Protein AF-A0A2V8MNU1-F1 (afdb_monomer_lite)

Structure (mmCIF, N/CA/C/O backbone):
data_AF-A0A2V8MNU1-F1
#
_entry.id   AF-A0A2V8MNU1-F1
#
loop_
_atom_site.group_PDB
_atom_site.id
_atom_site.type_symbol
_atom_site.label_atom_id
_atom_site.label_alt_id
_atom_site.label_comp_id
_atom_site.label_asym_id
_atom_site.label_entity_id
_atom_site.label_seq_id
_atom_site.pdbx_PDB_ins_code
_atom_site.Cartn_x
_atom_site.Cartn_y
_atom_site.Cartn_z
_atom_site.occupancy
_atom_site.B_iso_or_equiv
_atom_site.auth_seq_id
_atom_site.auth_comp_id
_atom_site.auth_asym_id
_atom_site.auth_atom_id
_atom_site.pdbx_PDB_model_num
ATOM 1 N N . MET A 1 1 ? -1.157 -0.562 -10.763 1.00 88.12 1 MET A N 1
ATOM 2 C CA . MET A 1 1 ? -0.988 -2.024 -10.912 1.00 88.12 1 MET A CA 1
ATOM 3 C C . MET A 1 1 ? -0.381 -2.570 -9.638 1.00 88.12 1 MET A C 1
ATOM 5 O O . MET A 1 1 ? 0.409 -1.854 -9.024 1.00 88.12 1 MET A O 1
ATOM 9 N N . SER A 1 2 ? -0.757 -3.783 -9.236 1.00 94.19 2 SER A N 1
ATOM 10 C CA . SER A 1 2 ? -0.057 -4.500 -8.166 1.00 94.19 2 SER A CA 1
ATOM 11 C C . SER A 1 2 ? 1.291 -5.064 -8.660 1.00 94.19 2 SER A C 1
ATOM 13 O O . SER A 1 2 ? 1.484 -5.186 -9.873 1.00 94.19 2 SER A O 1
ATOM 15 N N . PRO A 1 3 ? 2.234 -5.394 -7.758 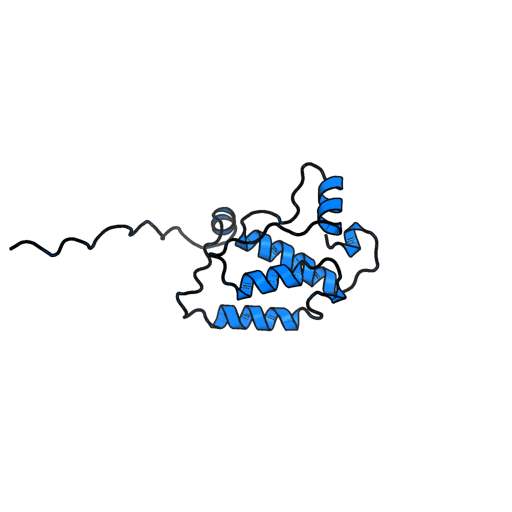1.00 96.31 3 PRO A N 1
ATOM 16 C CA . PRO A 1 3 ? 3.514 -6.015 -8.108 1.00 96.31 3 PRO A CA 1
ATOM 17 C C . PRO A 1 3 ? 3.350 -7.307 -8.912 1.00 96.31 3 PRO A C 1
ATOM 19 O O . PRO A 1 3 ? 4.024 -7.494 -9.920 1.00 96.31 3 PRO A O 1
ATOM 22 N N . GLU A 1 4 ? 2.410 -8.164 -8.513 1.00 96.12 4 GLU A N 1
ATOM 23 C CA . GLU A 1 4 ? 2.107 -9.418 -9.199 1.00 96.12 4 GLU A CA 1
ATOM 24 C C . GLU A 1 4 ? 1.566 -9.187 -10.617 1.00 96.12 4 GLU A C 1
ATOM 26 O O . GLU A 1 4 ? 2.002 -9.853 -11.550 1.00 96.12 4 GLU A O 1
ATOM 31 N N . GLN A 1 5 ? 0.714 -8.176 -10.820 1.00 95.62 5 GLN A N 1
ATOM 32 C CA . GLN A 1 5 ? 0.256 -7.791 -12.159 1.00 95.62 5 GLN A CA 1
ATOM 33 C C . GLN A 1 5 ? 1.389 -7.217 -13.016 1.00 95.62 5 GLN A C 1
ATOM 35 O O . GLN A 1 5 ? 1.475 -7.519 -14.203 1.00 95.62 5 GLN A O 1
ATOM 40 N N . ALA A 1 6 ? 2.246 -6.377 -12.432 1.00 93.00 6 ALA A N 1
ATOM 41 C CA . ALA A 1 6 ? 3.371 -5.761 -13.132 1.00 93.00 6 ALA A CA 1
ATOM 42 C C . ALA A 1 6 ? 4.446 -6.786 -13.530 1.00 93.00 6 ALA A C 1
ATOM 44 O O . ALA A 1 6 ? 5.060 -6.644 -14.584 1.00 93.00 6 ALA A O 1
ATOM 45 N N . GLY A 1 7 ? 4.653 -7.814 -12.704 1.00 91.50 7 GLY A N 1
ATOM 46 C CA . GLY A 1 7 ? 5.608 -8.895 -12.949 1.00 91.50 7 GLY A CA 1
ATOM 47 C C . GLY A 1 7 ? 5.045 -10.094 -13.720 1.00 91.50 7 GLY A C 1
ATOM 48 O O . GLY A 1 7 ? 5.790 -11.036 -13.970 1.00 91.50 7 GLY A O 1
ATOM 49 N N . GLY A 1 8 ? 3.754 -10.099 -14.073 1.00 91.81 8 GLY A N 1
ATOM 50 C CA . GLY A 1 8 ? 3.115 -11.226 -14.765 1.00 91.81 8 GLY A CA 1
ATOM 51 C C . GLY A 1 8 ? 2.928 -12.482 -13.900 1.00 91.81 8 GLY A C 1
ATOM 52 O O . GLY A 1 8 ? 2.844 -13.589 -14.429 1.00 91.81 8 GLY A O 1
ATOM 53 N N . ALA A 1 9 ? 2.880 -12.329 -12.577 1.00 92.75 9 ALA A N 1
ATOM 54 C CA . ALA A 1 9 ? 2.622 -13.410 -11.633 1.00 92.75 9 ALA A CA 1
ATOM 55 C C . ALA A 1 9 ? 1.107 -13.668 -11.463 1.00 92.75 9 ALA A C 1
ATOM 57 O O . ALA A 1 9 ? 0.289 -12.816 -11.823 1.00 92.75 9 ALA A O 1
ATOM 58 N N . PRO A 1 10 ? 0.704 -14.824 -10.897 1.00 93.19 10 PRO A N 1
ATOM 59 C CA . PRO A 1 10 ? -0.696 -15.104 -10.601 1.00 93.19 10 PRO A CA 1
ATOM 60 C C . PRO A 1 10 ? -1.336 -14.010 -9.740 1.00 93.19 10 PRO A C 1
ATOM 62 O O . PRO A 1 10 ? -0.775 -13.577 -8.733 1.00 93.19 10 PRO A O 1
ATOM 65 N N . VAL A 1 11 ? -2.529 -13.584 -10.145 1.00 94.19 11 VAL A N 1
ATOM 66 C CA . VAL A 1 11 ? -3.289 -12.508 -9.505 1.00 94.19 11 VAL A CA 1
ATOM 67 C C . VAL A 1 11 ? -4.408 -13.105 -8.662 1.00 94.19 11 VAL A C 1
ATOM 69 O O . VAL A 1 11 ? -5.115 -14.007 -9.108 1.00 94.19 11 VAL A O 1
ATOM 72 N N . ASP A 1 12 ? -4.608 -12.559 -7.466 1.00 92.62 12 ASP A N 1
ATOM 73 C CA . ASP A 1 12 ? -5.760 -12.859 -6.619 1.00 92.62 12 ASP A CA 1
ATOM 74 C C . ASP A 1 12 ? -6.374 -11.578 -6.026 1.00 92.62 12 ASP A C 1
ATOM 76 O O . ASP A 1 12 ? -5.933 -10.460 -6.303 1.00 92.62 12 ASP A O 1
ATOM 80 N N . ALA A 1 13 ? -7.401 -11.730 -5.183 1.00 91.69 13 ALA A N 1
ATOM 81 C CA . ALA A 1 13 ? -8.140 -10.618 -4.577 1.00 91.69 13 ALA A CA 1
ATOM 82 C C . ALA A 1 13 ? -7.270 -9.645 -3.745 1.00 91.69 13 ALA A C 1
ATOM 84 O O . ALA A 1 13 ? -7.699 -8.532 -3.430 1.00 91.69 13 ALA A O 1
ATOM 85 N N . ARG A 1 14 ? -6.038 -10.017 -3.378 1.00 94.75 14 ARG A N 1
ATOM 86 C CA . ARG A 1 14 ? -5.092 -9.154 -2.649 1.00 94.75 14 ARG A CA 1
ATOM 87 C C . ARG A 1 14 ? -4.448 -8.100 -3.555 1.00 94.75 14 ARG A C 1
ATOM 89 O O . ARG A 1 14 ? -3.854 -7.147 -3.038 1.00 94.75 14 ARG A O 1
ATOM 96 N N . THR A 1 15 ? -4.622 -8.194 -4.874 1.00 94.81 15 THR A N 1
ATOM 97 C CA . THR A 1 15 ? -4.330 -7.096 -5.811 1.00 94.81 15 THR A CA 1
ATOM 98 C C . THR A 1 15 ? -5.204 -5.871 -5.530 1.00 94.81 15 THR A C 1
ATOM 100 O O . THR A 1 15 ? -4.694 -4.748 -5.523 1.00 94.81 15 THR A O 1
ATOM 103 N N . ASP A 1 16 ? -6.484 -6.052 -5.194 1.00 92.81 16 ASP A N 1
ATOM 104 C CA . ASP A 1 16 ? -7.376 -4.931 -4.860 1.00 92.81 16 ASP A CA 1
ATOM 105 C C . ASP A 1 16 ? -6.972 -4.244 -3.550 1.00 92.81 16 ASP A C 1
ATOM 107 O O . ASP A 1 16 ? -7.156 -3.037 -3.369 1.00 92.81 16 ASP A O 1
ATOM 111 N N . ILE A 1 17 ? -6.358 -4.997 -2.632 1.00 94.94 17 ILE A N 1
ATOM 112 C CA . ILE A 1 17 ? -5.812 -4.460 -1.382 1.00 94.94 17 ILE A CA 1
ATOM 113 C C . ILE A 1 17 ? -4.632 -3.533 -1.671 1.00 94.94 17 ILE A C 1
ATOM 115 O O . ILE A 1 17 ? -4.571 -2.448 -1.088 1.00 94.94 17 ILE A O 1
ATOM 119 N N . PHE A 1 18 ? -3.752 -3.922 -2.595 1.00 96.00 18 PHE A N 1
ATOM 120 C CA . PHE A 1 18 ? -2.643 -3.081 -3.035 1.00 96.00 18 PHE A CA 1
ATOM 121 C C . PHE A 1 18 ? -3.143 -1.824 -3.750 1.00 96.00 18 PHE A C 1
ATOM 123 O O . PHE A 1 18 ? -2.744 -0.716 -3.395 1.00 96.00 18 PHE A O 1
ATOM 130 N N . SER A 1 19 ? -4.067 -1.974 -4.704 1.00 95.00 19 SER A N 1
ATOM 131 C CA . SER A 1 19 ? -4.648 -0.845 -5.447 1.00 95.00 19 SER A CA 1
ATOM 132 C C . SER A 1 19 ? -5.340 0.156 -4.522 1.00 95.00 19 SER A C 1
ATOM 134 O O . SER A 1 19 ? -5.154 1.364 -4.663 1.00 95.00 19 SER A O 1
ATOM 136 N N . PHE A 1 20 ? -6.061 -0.322 -3.506 1.00 94.25 20 PHE A N 1
ATOM 137 C CA . PHE A 1 20 ? -6.582 0.553 -2.459 1.00 94.25 20 PHE A CA 1
ATOM 138 C C . PHE A 1 20 ? -5.469 1.266 -1.684 1.00 94.25 20 PHE A C 1
ATOM 140 O O . PHE A 1 20 ? -5.603 2.451 -1.397 1.00 94.25 20 PHE A O 1
ATOM 147 N N . GLY A 1 21 ? -4.396 0.559 -1.312 1.00 95.06 21 GLY A N 1
ATOM 148 C CA . GLY A 1 21 ? -3.259 1.153 -0.607 1.00 95.06 21 GLY A CA 1
ATOM 149 C C . GLY A 1 21 ? -2.631 2.297 -1.400 1.00 95.06 21 GLY A C 1
ATOM 150 O O . GLY A 1 21 ? -2.301 3.325 -0.817 1.00 95.06 21 GLY A O 1
ATOM 151 N N . VAL A 1 22 ? -2.546 2.153 -2.727 1.00 96.06 22 VAL A N 1
ATOM 152 C CA . VAL A 1 22 ? -2.056 3.199 -3.637 1.00 96.06 22 VAL A CA 1
ATOM 153 C C . VAL A 1 22 ? -2.970 4.419 -3.607 1.00 96.06 22 VAL A C 1
ATOM 155 O O . VAL A 1 22 ? -2.481 5.528 -3.410 1.00 96.06 22 VAL A O 1
ATOM 158 N N . VAL A 1 23 ? -4.284 4.216 -3.744 1.00 94.00 23 VAL A N 1
ATOM 159 C CA . VAL A 1 23 ? -5.256 5.316 -3.688 1.00 94.00 23 VAL A CA 1
ATOM 160 C C . VAL A 1 23 ? -5.200 6.000 -2.327 1.00 94.00 23 VAL A C 1
ATOM 162 O O . VAL A 1 23 ? -5.067 7.213 -2.265 1.00 94.00 23 VAL A O 1
ATOM 165 N N . LEU A 1 24 ? -5.235 5.247 -1.226 1.00 91.94 24 LEU A N 1
ATOM 166 C CA . LEU A 1 24 ? -5.177 5.825 0.116 1.00 91.94 24 LEU A CA 1
ATOM 167 C C . LEU A 1 24 ? -3.868 6.590 0.356 1.00 91.94 24 LEU A C 1
ATOM 169 O O . LEU A 1 24 ? -3.902 7.662 0.953 1.00 91.94 24 LEU A O 1
ATOM 173 N N . TYR A 1 25 ? -2.733 6.079 -0.127 1.00 94.44 25 TYR A N 1
ATOM 174 C CA . TYR A 1 25 ? -1.468 6.810 -0.089 1.00 94.44 25 TYR A CA 1
ATOM 175 C C . TYR A 1 25 ? -1.586 8.142 -0.825 1.00 94.44 25 TYR A C 1
ATOM 177 O O . TYR A 1 25 ? -1.242 9.176 -0.266 1.00 94.44 25 TYR A O 1
ATOM 185 N N . GLU A 1 26 ? -2.107 8.138 -2.050 1.00 93.50 26 GLU A N 1
ATOM 186 C CA . GLU A 1 26 ? -2.275 9.352 -2.849 1.00 93.50 26 GLU A CA 1
ATOM 187 C C . GLU A 1 26 ? -3.229 10.349 -2.186 1.00 93.50 26 GLU A C 1
ATOM 189 O O . GLU A 1 26 ? -2.963 11.552 -2.192 1.00 93.50 26 GLU A O 1
ATOM 194 N N . LEU A 1 27 ? -4.278 9.849 -1.523 1.00 90.12 27 LEU A N 1
ATOM 195 C CA . LEU A 1 27 ? -5.202 10.677 -0.758 1.00 90.12 27 LEU A CA 1
ATOM 196 C C . LEU A 1 27 ? -4.509 11.429 0.391 1.00 90.12 27 LEU A C 1
ATOM 198 O O . LEU A 1 27 ? -4.832 12.582 0.674 1.00 90.12 27 LEU A O 1
ATOM 202 N N . LEU A 1 28 ? -3.565 10.764 1.055 1.00 88.81 28 LEU A N 1
ATOM 203 C CA . LEU A 1 28 ? -2.881 11.274 2.245 1.00 88.81 28 LEU A CA 1
ATOM 204 C C . LEU A 1 28 ? -1.615 12.071 1.906 1.00 88.81 28 LEU A C 1
ATOM 206 O O . LEU A 1 28 ? -1.301 13.042 2.585 1.00 88.81 28 LEU A O 1
ATOM 210 N N . ALA A 1 29 ? -0.886 11.669 0.866 1.00 90.62 29 ALA A N 1
ATOM 211 C CA . ALA A 1 29 ? 0.374 12.277 0.449 1.00 90.62 29 ALA A CA 1
ATOM 212 C C . ALA A 1 29 ? 0.195 13.369 -0.615 1.00 90.62 29 ALA A C 1
ATOM 214 O O . ALA A 1 29 ? 1.116 14.150 -0.847 1.00 90.62 29 ALA A O 1
ATOM 215 N N . GLY A 1 30 ? -0.946 13.392 -1.315 1.00 89.56 30 GLY A N 1
ATOM 216 C CA . GLY A 1 30 ? -1.181 14.271 -2.464 1.00 89.56 30 GLY A CA 1
ATOM 217 C C . GLY A 1 30 ? -0.347 13.929 -3.704 1.00 89.56 30 GLY A C 1
ATOM 218 O O . GLY A 1 30 ? -0.233 14.756 -4.604 1.00 89.56 30 GLY A O 1
ATOM 219 N N . ARG A 1 31 ? 0.265 12.741 -3.741 1.00 91.88 31 ARG A N 1
ATOM 220 C CA . ARG A 1 31 ? 1.149 12.266 -4.814 1.00 91.88 31 ARG A CA 1
ATOM 221 C C . ARG A 1 31 ? 1.120 10.745 -4.899 1.00 91.88 31 ARG A C 1
ATOM 223 O O . ARG A 1 31 ? 0.852 10.068 -3.908 1.00 91.88 31 ARG A O 1
ATOM 230 N N . ARG A 1 32 ? 1.463 10.198 -6.064 1.00 93.56 32 ARG A N 1
ATOM 231 C CA . ARG A 1 32 ? 1.505 8.745 -6.273 1.00 93.56 32 ARG A CA 1
ATOM 232 C C . ARG A 1 32 ? 2.730 8.113 -5.584 1.00 93.56 32 ARG A C 1
ATOM 234 O O . ARG A 1 32 ? 3.817 8.687 -5.649 1.00 93.56 32 ARG A O 1
ATOM 241 N N . PRO A 1 33 ? 2.595 6.910 -4.993 1.00 94.88 33 PRO A N 1
ATOM 242 C CA . PRO A 1 33 ? 3.667 6.251 -4.236 1.00 94.88 33 PRO A CA 1
ATOM 243 C C . PRO A 1 33 ? 4.857 5.782 -5.085 1.00 94.88 33 PRO A C 1
ATOM 245 O O . PRO A 1 33 ? 5.967 5.681 -4.574 1.00 94.88 33 PRO A O 1
ATOM 248 N N . PHE A 1 34 ? 4.627 5.472 -6.365 1.00 96.12 34 PHE A N 1
ATOM 249 C CA . PHE A 1 34 ? 5.627 4.877 -7.264 1.00 96.12 34 PHE A CA 1
ATOM 250 C C . PHE A 1 34 ? 5.811 5.682 -8.558 1.00 96.12 34 PHE A C 1
ATOM 252 O O . PHE A 1 34 ? 6.240 5.128 -9.566 1.00 96.12 34 PHE A O 1
ATOM 259 N N . ALA A 1 35 ? 5.475 6.978 -8.542 1.00 92.88 35 ALA A N 1
ATOM 260 C CA . ALA A 1 35 ? 5.641 7.841 -9.710 1.00 92.88 35 ALA A CA 1
ATOM 261 C C . ALA A 1 35 ? 7.089 7.812 -10.219 1.00 92.88 35 ALA A C 1
ATOM 263 O O . ALA A 1 35 ? 8.031 7.814 -9.423 1.00 92.88 35 ALA A O 1
ATOM 264 N N . ALA A 1 36 ? 7.250 7.798 -11.538 1.00 94.06 36 ALA A N 1
ATOM 265 C CA . ALA A 1 36 ? 8.533 7.757 -12.227 1.00 94.06 36 ALA A CA 1
ATOM 266 C C . ALA A 1 36 ? 8.456 8.521 -13.557 1.00 94.06 36 ALA A C 1
ATOM 268 O O . ALA A 1 36 ? 7.370 8.928 -13.977 1.00 94.06 36 ALA A O 1
ATOM 269 N N . HIS A 1 37 ? 9.595 8.705 -14.229 1.00 93.00 37 HIS A N 1
ATOM 270 C CA . HIS A 1 37 ? 9.660 9.463 -15.485 1.00 93.00 37 HIS A CA 1
ATOM 271 C C . HIS A 1 37 ? 9.256 8.639 -16.714 1.00 93.00 37 HIS A C 1
ATOM 273 O O . HIS A 1 37 ? 8.987 9.201 -17.773 1.00 93.00 37 HIS A O 1
ATOM 279 N N . SER A 1 38 ? 9.197 7.313 -16.582 1.00 96.12 38 SER A N 1
ATOM 280 C CA . SER A 1 38 ? 8.751 6.403 -17.636 1.00 96.12 38 SER A CA 1
ATOM 281 C C . SER A 1 38 ? 7.892 5.276 -17.071 1.00 96.12 38 SER A C 1
ATOM 283 O O . SER A 1 38 ? 8.011 4.911 -15.900 1.00 96.12 38 SER A O 1
ATOM 285 N N . THR A 1 39 ? 7.054 4.678 -17.920 1.00 93.56 39 THR A N 1
ATOM 286 C CA . THR A 1 39 ? 6.214 3.532 -17.544 1.00 93.56 39 THR A CA 1
ATOM 287 C C . THR A 1 39 ? 7.049 2.343 -17.073 1.00 93.56 39 THR A C 1
ATOM 289 O O . THR A 1 39 ? 6.712 1.720 -16.072 1.00 93.56 39 THR A O 1
ATOM 292 N N . THR A 1 40 ? 8.163 2.045 -17.748 1.00 95.19 40 THR A N 1
ATOM 293 C CA . THR A 1 40 ? 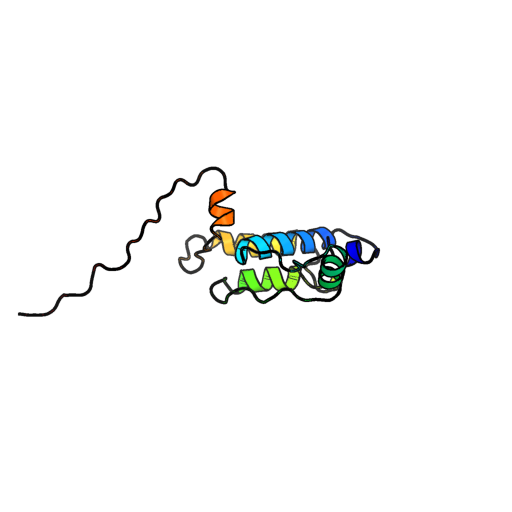9.062 0.945 -17.368 1.00 95.19 40 THR A CA 1
ATOM 294 C C . THR A 1 40 ? 9.661 1.164 -15.982 1.00 95.19 40 THR A C 1
ATOM 296 O O . THR A 1 40 ? 9.697 0.244 -15.166 1.00 95.19 40 THR A O 1
ATOM 299 N N . GLU A 1 41 ? 10.091 2.391 -15.686 1.00 95.88 41 GLU A N 1
ATOM 300 C CA . GLU A 1 41 ? 10.629 2.739 -14.372 1.00 95.88 41 GLU A CA 1
ATOM 301 C C . GLU A 1 41 ? 9.544 2.688 -13.284 1.00 95.88 41 GLU A C 1
ATOM 303 O O . GLU A 1 41 ? 9.796 2.196 -12.186 1.00 95.88 41 GLU A O 1
ATOM 308 N N . GLU A 1 42 ? 8.321 3.127 -13.587 1.00 94.81 42 GLU A N 1
ATOM 309 C CA . GLU A 1 42 ? 7.188 3.018 -12.663 1.00 94.81 42 GLU A CA 1
ATOM 310 C C . GLU A 1 42 ? 6.868 1.550 -12.343 1.00 94.81 42 GLU A C 1
ATOM 312 O O . GLU A 1 42 ? 6.711 1.203 -11.172 1.00 94.81 42 GLU A O 1
ATOM 317 N N . LEU A 1 43 ? 6.837 0.665 -13.345 1.00 95.12 43 LEU A N 1
ATOM 318 C CA . LEU A 1 43 ? 6.647 -0.774 -13.129 1.00 95.12 43 LEU A CA 1
ATOM 319 C C . LEU A 1 43 ? 7.768 -1.361 -12.266 1.00 95.12 43 LEU A C 1
ATOM 321 O O . LEU A 1 43 ? 7.488 -2.084 -11.309 1.00 95.12 43 LEU A O 1
ATOM 325 N N . HIS A 1 44 ? 9.022 -0.991 -12.534 1.00 96.25 44 HIS A N 1
ATOM 326 C CA . HIS A 1 44 ? 10.154 -1.406 -11.709 1.00 96.25 44 HIS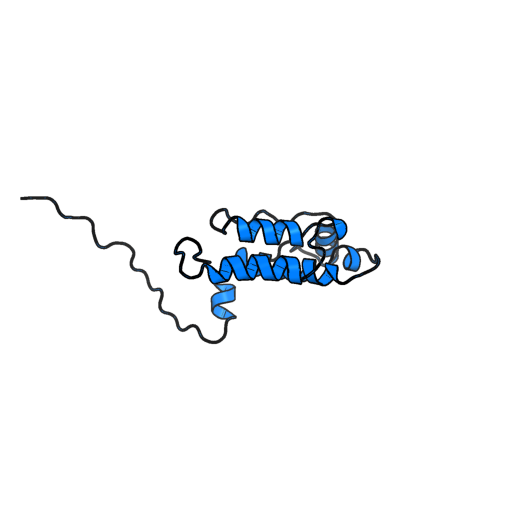 A CA 1
ATOM 327 C C . HIS A 1 44 ? 9.991 -0.947 -10.248 1.00 96.25 44 HIS A C 1
ATOM 329 O O . HIS A 1 44 ? 10.170 -1.745 -9.327 1.00 96.25 44 HIS A O 1
ATOM 335 N N . ARG A 1 45 ? 9.580 0.307 -10.004 1.00 96.56 45 ARG A N 1
ATOM 336 C CA . ARG A 1 45 ? 9.302 0.816 -8.645 1.00 96.56 45 ARG A CA 1
ATOM 337 C C . ARG A 1 45 ? 8.123 0.097 -7.987 1.00 96.56 45 ARG A C 1
ATOM 339 O O . ARG A 1 45 ? 8.182 -0.222 -6.799 1.00 96.56 45 ARG A O 1
ATOM 346 N N . ILE A 1 46 ? 7.067 -0.203 -8.743 1.00 96.44 46 ILE A N 1
ATOM 347 C CA . ILE A 1 46 ? 5.923 -0.982 -8.253 1.00 96.44 46 ILE A CA 1
ATOM 348 C C . ILE A 1 46 ? 6.379 -2.366 -7.786 1.00 96.44 46 ILE A C 1
ATOM 350 O O . ILE A 1 46 ? 5.910 -2.812 -6.741 1.00 96.44 46 ILE A O 1
ATOM 354 N N . ILE A 1 47 ? 7.301 -3.020 -8.490 1.00 96.31 47 ILE A N 1
ATOM 355 C CA . ILE A 1 47 ? 7.770 -4.362 -8.126 1.00 96.31 47 ILE A CA 1
ATOM 356 C C . ILE A 1 47 ? 8.781 -4.308 -6.970 1.00 96.31 47 ILE A C 1
ATOM 358 O O . ILE A 1 47 ? 8.662 -5.081 -6.021 1.00 96.31 47 ILE A O 1
ATOM 362 N N . HIS A 1 48 ? 9.738 -3.376 -7.002 1.00 95.62 48 HIS A N 1
ATOM 363 C CA . HIS A 1 48 ? 10.943 -3.459 -6.166 1.00 95.62 48 HIS A CA 1
ATOM 364 C C . HIS A 1 48 ? 11.076 -2.380 -5.086 1.00 95.62 48 HIS A C 1
ATOM 366 O O . HIS A 1 48 ? 11.824 -2.571 -4.131 1.00 95.62 48 HIS A O 1
ATOM 372 N N . SER A 1 49 ? 10.383 -1.247 -5.203 1.00 94.38 49 SER A N 1
ATOM 373 C CA . SER A 1 49 ? 10.602 -0.089 -4.324 1.00 94.38 49 SER A CA 1
ATOM 374 C C . SER A 1 49 ? 9.473 0.098 -3.321 1.00 94.38 49 SER A C 1
ATOM 376 O O . SER A 1 49 ? 8.305 -0.098 -3.644 1.00 94.38 49 SER A O 1
ATOM 378 N N . SER A 1 50 ? 9.792 0.547 -2.112 1.00 93.06 50 SER A N 1
ATOM 379 C CA . SER A 1 50 ? 8.787 0.993 -1.141 1.00 93.06 50 SER A CA 1
ATOM 380 C C . SER A 1 50 ? 8.369 2.442 -1.410 1.00 93.06 50 SER A C 1
ATOM 382 O O . SER A 1 50 ? 9.182 3.217 -1.916 1.00 93.06 50 SER A O 1
ATOM 384 N N . PRO A 1 51 ? 7.117 2.824 -1.093 1.00 94.06 51 PRO A N 1
ATOM 385 C CA . PRO A 1 51 ? 6.712 4.221 -1.157 1.00 94.06 51 PRO A CA 1
ATOM 386 C C . PRO A 1 51 ? 7.506 5.042 -0.138 1.00 94.06 51 PRO A C 1
ATOM 388 O O . PRO A 1 51 ? 7.899 4.532 0.913 1.00 94.06 51 PRO A O 1
ATOM 391 N N . GLU A 1 52 ? 7.688 6.329 -0.410 1.00 94.69 52 GLU A N 1
ATOM 392 C CA . GLU A 1 52 ? 8.227 7.233 0.603 1.00 94.69 52 GLU A CA 1
ATOM 393 C C . GLU A 1 52 ? 7.285 7.314 1.815 1.00 94.69 52 GLU A C 1
ATOM 395 O O . GLU A 1 52 ? 6.063 7.306 1.626 1.00 94.69 52 GLU A O 1
ATOM 400 N N . PRO A 1 53 ? 7.807 7.428 3.048 1.00 93.31 53 PRO A N 1
ATOM 401 C CA . PRO A 1 53 ? 6.976 7.509 4.242 1.00 93.31 53 PRO A CA 1
ATOM 402 C C . PRO A 1 53 ? 5.965 8.662 4.184 1.00 93.31 53 PRO A C 1
ATOM 404 O O . PRO A 1 53 ? 6.267 9.763 3.724 1.00 93.31 53 PRO A O 1
ATOM 407 N N . LEU A 1 54 ? 4.755 8.407 4.683 1.00 91.94 54 LEU A N 1
ATOM 408 C CA . LEU A 1 54 ? 3.760 9.455 4.909 1.00 91.94 54 LEU A CA 1
ATOM 409 C C . LEU A 1 54 ? 4.211 10.380 6.048 1.00 91.94 54 LEU A C 1
ATOM 411 O O . LEU A 1 54 ? 4.849 9.920 6.996 1.00 91.94 54 LEU A O 1
ATOM 415 N N . ASN A 1 55 ? 3.823 11.658 5.971 1.00 89.75 55 ASN A N 1
ATOM 416 C CA . ASN A 1 55 ? 4.093 12.660 7.007 1.00 89.75 55 ASN A CA 1
ATOM 417 C C . ASN A 1 55 ? 3.591 12.177 8.384 1.00 89.75 55 ASN A C 1
ATOM 419 O O . ASN A 1 55 ? 2.553 11.521 8.480 1.00 89.75 55 ASN A O 1
ATOM 423 N N . GLU A 1 56 ? 4.318 12.504 9.451 1.00 88.62 56 GLU A N 1
ATOM 424 C CA . GLU A 1 56 ? 3.964 12.178 10.835 1.00 88.62 56 GLU A CA 1
ATOM 425 C C . GLU A 1 56 ? 2.637 12.797 11.288 1.00 88.62 56 GLU A C 1
ATOM 427 O O . GLU A 1 56 ? 1.969 12.218 12.147 1.00 88.62 56 GLU A O 1
ATOM 432 N N . GLU A 1 57 ? 2.225 13.906 10.665 1.00 85.81 57 GLU A N 1
ATOM 433 C CA . GLU A 1 57 ? 0.894 14.508 10.827 1.00 85.81 57 GLU A CA 1
ATOM 434 C C . GLU A 1 57 ? -0.235 13.544 10.436 1.00 85.81 57 GLU A C 1
ATOM 436 O O . GLU A 1 57 ? -1.348 13.641 10.954 1.00 85.81 57 GLU A O 1
ATOM 441 N N . VAL A 1 58 ? 0.041 12.581 9.546 1.00 85.69 58 VAL A N 1
ATOM 442 C CA . VAL A 1 58 ? -0.909 11.517 9.236 1.00 85.69 58 VAL A CA 1
ATOM 443 C C . VAL A 1 58 ? -1.005 10.583 10.446 1.00 85.69 58 VAL A C 1
ATOM 445 O O . VAL A 1 58 ? 0.004 9.997 10.867 1.00 85.69 58 VAL A O 1
ATOM 448 N N . PRO A 1 59 ? -2.219 10.355 10.975 1.00 85.75 59 PRO A N 1
ATOM 449 C CA . PRO A 1 59 ? -2.427 9.470 12.107 1.00 85.75 59 PRO A CA 1
ATOM 450 C C . PRO A 1 59 ? -1.772 8.103 11.907 1.00 85.75 59 PRO A C 1
ATOM 452 O O . PRO A 1 59 ? -1.957 7.458 10.870 1.00 85.75 59 PRO A O 1
ATOM 455 N N . LEU A 1 60 ? -1.040 7.638 12.924 1.00 86.06 60 LEU A N 1
ATOM 456 C CA . LEU A 1 60 ? -0.315 6.364 12.885 1.00 86.06 60 LEU A CA 1
ATOM 457 C C . LEU A 1 60 ? -1.178 5.194 12.371 1.00 86.06 60 LEU A C 1
ATOM 459 O O . LEU A 1 60 ? -0.699 4.477 11.494 1.00 86.06 60 LEU A O 1
ATOM 463 N N . PRO A 1 61 ? -2.453 5.028 12.792 1.00 86.19 61 PRO A N 1
ATOM 464 C CA . PRO A 1 61 ? -3.293 3.952 12.270 1.00 86.19 61 PRO A CA 1
ATOM 465 C C . PRO A 1 61 ? -3.467 3.981 10.743 1.00 86.19 61 PRO A C 1
ATOM 467 O O . PRO A 1 61 ? -3.464 2.928 10.108 1.00 86.19 61 PRO A O 1
ATOM 470 N N . LEU A 1 62 ? -3.579 5.168 10.133 1.00 87.94 62 LEU A N 1
ATOM 471 C CA . LEU A 1 62 ? -3.687 5.310 8.676 1.00 87.94 62 LEU A CA 1
ATOM 472 C C . LEU A 1 62 ? -2.363 4.983 7.985 1.00 87.94 62 LEU A C 1
ATOM 474 O O . LEU A 1 62 ? -2.364 4.271 6.979 1.00 87.94 62 LEU A O 1
ATOM 478 N N . ARG A 1 63 ? -1.236 5.430 8.554 1.00 92.00 63 ARG A N 1
ATOM 479 C CA . ARG A 1 63 ? 0.098 5.083 8.044 1.00 92.00 63 ARG A CA 1
ATOM 480 C C . ARG A 1 63 ? 0.323 3.573 8.050 1.00 92.00 63 ARG A C 1
ATOM 482 O O . ARG A 1 63 ? 0.720 3.021 7.028 1.00 92.00 63 ARG A O 1
ATOM 489 N N . THR A 1 64 ? -0.032 2.893 9.140 1.00 92.62 64 THR A N 1
ATOM 490 C CA . THR A 1 64 ? 0.076 1.430 9.256 1.00 92.62 64 THR A CA 1
ATOM 491 C C . THR A 1 64 ? -0.793 0.696 8.232 1.00 92.62 64 THR A C 1
ATOM 493 O O . THR A 1 64 ? -0.347 -0.296 7.653 1.00 92.62 64 THR A O 1
ATOM 496 N N . ILE A 1 65 ? -2.019 1.172 7.969 1.00 92.50 65 ILE A N 1
ATOM 497 C CA . ILE A 1 65 ? -2.879 0.583 6.927 1.00 92.50 65 ILE A CA 1
ATOM 498 C C . ILE A 1 65 ? -2.204 0.670 5.561 1.00 92.50 65 ILE A C 1
ATOM 500 O O . ILE A 1 65 ? -2.171 -0.325 4.834 1.00 92.50 65 ILE A O 1
ATOM 504 N N . VAL A 1 66 ? -1.693 1.851 5.208 1.00 94.88 66 VAL A N 1
ATOM 505 C CA . VAL A 1 66 ? -1.049 2.089 3.913 1.00 94.88 66 VAL A CA 1
ATOM 506 C C . VAL A 1 66 ? 0.204 1.235 3.770 1.00 94.88 66 VAL A C 1
ATOM 508 O O . VAL A 1 66 ? 0.345 0.532 2.771 1.00 94.88 66 VAL A O 1
ATOM 511 N N . GLU A 1 67 ? 1.065 1.224 4.786 1.00 95.31 67 GLU A N 1
ATOM 512 C CA . GLU A 1 67 ? 2.292 0.428 4.785 1.00 95.31 67 GLU A CA 1
ATOM 513 C C . GLU A 1 67 ? 1.995 -1.062 4.577 1.00 95.31 67 GLU A C 1
ATOM 515 O O . GLU A 1 67 ? 2.590 -1.700 3.709 1.00 95.31 67 GLU A O 1
ATOM 520 N N . LYS A 1 68 ? 1.029 -1.615 5.321 1.00 95.50 68 LYS A N 1
ATOM 521 C CA . LYS A 1 68 ? 0.660 -3.028 5.199 1.00 95.50 68 LYS A CA 1
ATOM 522 C C . LYS A 1 68 ? -0.022 -3.346 3.866 1.00 95.50 68 LYS A C 1
ATOM 524 O O . LYS A 1 68 ? 0.204 -4.413 3.303 1.00 95.50 68 LYS A O 1
ATOM 529 N N . ALA A 1 69 ? -0.852 -2.446 3.342 1.00 95.75 69 ALA A N 1
ATOM 530 C CA . ALA A 1 69 ? -1.511 -2.639 2.050 1.00 95.75 69 ALA A CA 1
ATOM 531 C C . ALA A 1 69 ? -0.523 -2.613 0.869 1.00 95.75 69 ALA A C 1
ATOM 533 O O . ALA A 1 69 ? -0.749 -3.311 -0.119 1.00 95.75 69 ALA A O 1
ATOM 534 N N . LEU A 1 70 ? 0.566 -1.844 0.982 1.00 97.00 70 LEU A N 1
ATOM 535 C CA . LEU A 1 70 ? 1.578 -1.660 -0.064 1.00 97.00 70 LEU A CA 1
ATOM 536 C C . LEU A 1 70 ? 2.767 -2.632 0.020 1.00 97.00 70 LEU A C 1
ATOM 538 O O . LEU A 1 70 ? 3.729 -2.484 -0.741 1.00 97.00 70 LEU A O 1
ATOM 542 N N . ARG A 1 71 ? 2.706 -3.644 0.897 1.00 97.12 71 ARG A N 1
ATOM 543 C CA . ARG A 1 71 ? 3.701 -4.726 0.938 1.00 97.12 71 ARG A CA 1
ATOM 544 C C . ARG A 1 71 ? 3.772 -5.448 -0.405 1.00 97.12 71 ARG A C 1
ATOM 546 O O . ARG A 1 71 ? 2.748 -5.677 -1.050 1.00 97.12 71 ARG A O 1
ATOM 553 N N . LYS A 1 72 ? 4.986 -5.784 -0.845 1.00 96.12 72 LYS A N 1
ATOM 554 C CA . LYS A 1 72 ? 5.200 -6.385 -2.169 1.00 96.12 72 LYS A CA 1
ATOM 555 C C . LYS A 1 72 ? 4.691 -7.810 -2.222 1.00 96.12 72 LYS A C 1
ATOM 557 O O . LYS A 1 72 ? 3.941 -8.127 -3.138 1.00 96.12 72 LYS A O 1
ATOM 562 N N . ASP A 1 73 ? 4.997 -8.601 -1.202 1.00 95.25 73 ASP A N 1
ATOM 563 C CA . ASP A 1 73 ? 4.440 -9.936 -1.039 1.00 95.25 73 ASP A CA 1
ATOM 564 C C . ASP A 1 73 ? 2.948 -9.857 -0.641 1.00 95.25 73 ASP A C 1
ATOM 566 O O . ASP A 1 73 ? 2.622 -9.287 0.408 1.00 95.25 73 ASP A O 1
ATOM 570 N N . PRO A 1 74 ? 2.018 -10.422 -1.439 1.00 94.31 74 PRO A N 1
ATOM 571 C CA . PRO A 1 74 ? 0.608 -10.536 -1.068 1.00 94.31 74 PRO A CA 1
ATOM 572 C C . PRO A 1 74 ? 0.360 -11.227 0.285 1.00 94.31 74 PRO A C 1
ATOM 574 O O . PRO A 1 74 ? -0.626 -10.910 0.958 1.00 94.31 74 PRO A O 1
ATOM 577 N N . ALA A 1 75 ? 1.230 -12.141 0.726 1.00 94.88 75 ALA A N 1
ATOM 578 C CA . ALA A 1 75 ? 1.109 -12.815 2.021 1.00 94.88 75 ALA A CA 1
ATOM 579 C C . ALA A 1 75 ? 1.346 -11.870 3.214 1.00 94.88 75 ALA A C 1
ATOM 581 O O . ALA A 1 75 ? 0.756 -12.061 4.277 1.00 94.88 75 ALA A O 1
ATOM 582 N N . GLU A 1 76 ? 2.128 -10.806 3.029 1.00 94.62 76 GLU A N 1
ATOM 583 C CA . GLU A 1 76 ? 2.369 -9.785 4.058 1.00 94.62 76 GLU A CA 1
ATOM 584 C C . GLU A 1 76 ? 1.250 -8.731 4.131 1.00 94.62 76 GLU A C 1
ATOM 586 O O . GLU A 1 76 ? 1.155 -7.963 5.098 1.00 94.62 76 GLU A O 1
ATOM 591 N N . ARG A 1 77 ? 0.368 -8.692 3.124 1.00 94.75 77 ARG A N 1
ATOM 592 C CA . ARG A 1 77 ? -0.777 -7.775 3.082 1.00 94.75 77 ARG A CA 1
ATOM 593 C C . ARG A 1 77 ? -1.898 -8.242 4.014 1.00 94.75 77 ARG A C 1
ATOM 595 O O . ARG A 1 77 ? -1.862 -9.291 4.663 1.00 94.75 77 ARG A O 1
ATOM 602 N N . TYR A 1 78 ? -2.953 -7.438 4.085 1.00 93.06 78 TYR A N 1
ATOM 603 C CA . TYR A 1 78 ? -4.237 -7.926 4.584 1.00 93.06 78 TYR A CA 1
ATOM 604 C C . TYR A 1 78 ? -4.716 -9.084 3.703 1.00 93.06 78 TYR A C 1
ATOM 606 O O . TYR A 1 78 ? -4.585 -9.023 2.486 1.00 93.06 78 TYR A O 1
ATOM 614 N N . GLN A 1 79 ? -5.285 -10.125 4.309 1.00 91.50 79 GLN A N 1
ATOM 615 C CA . GLN A 1 79 ? -5.745 -11.292 3.547 1.00 91.50 79 GLN A CA 1
ATOM 616 C C . GLN A 1 79 ? -7.161 -11.096 3.001 1.00 91.50 79 GLN A C 1
ATOM 618 O O . GLN A 1 79 ? -7.567 -11.759 2.055 1.00 91.50 79 GLN A O 1
ATOM 623 N N . THR A 1 80 ? -7.919 -10.156 3.574 1.00 89.56 80 THR A N 1
ATOM 624 C CA . THR A 1 80 ? -9.245 -9.785 3.073 1.00 89.56 80 THR A CA 1
ATOM 625 C 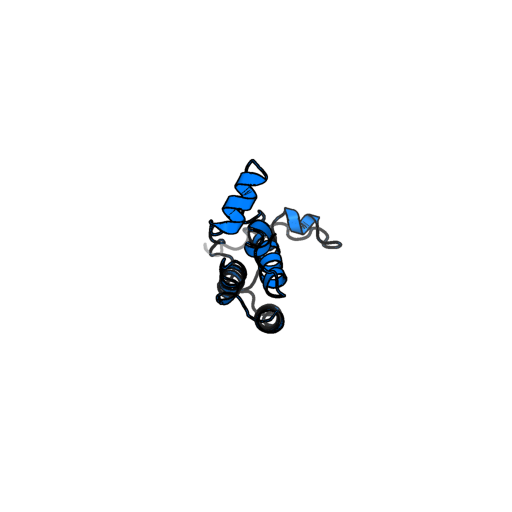C . THR A 1 80 ? -9.453 -8.277 3.128 1.00 89.56 80 THR A C 1
ATOM 627 O O . THR A 1 80 ? -8.973 -7.593 4.037 1.00 89.56 80 THR A O 1
ATOM 630 N N . MET A 1 81 ? -10.254 -7.755 2.196 1.00 82.81 81 MET A N 1
ATOM 631 C CA . MET A 1 81 ? -10.694 -6.354 2.221 1.00 82.81 81 MET A CA 1
ATOM 632 C C . MET A 1 81 ? -11.463 -6.019 3.509 1.00 82.81 81 MET A C 1
ATOM 634 O O . MET A 1 81 ? -11.322 -4.916 4.037 1.00 82.81 81 MET A O 1
ATOM 638 N N . ARG A 1 82 ? -12.206 -6.992 4.064 1.00 79.88 82 ARG A N 1
ATOM 639 C CA . ARG A 1 82 ? -12.967 -6.849 5.315 1.00 79.88 82 ARG A CA 1
ATOM 640 C C . ARG A 1 82 ? -12.074 -6.559 6.522 1.00 79.88 82 ARG A C 1
ATOM 642 O O . ARG A 1 82 ? -12.410 -5.700 7.332 1.00 79.88 82 ARG A O 1
ATOM 649 N N . GLN A 1 83 ? -10.929 -7.239 6.644 1.00 75.75 83 GLN A N 1
ATOM 650 C CA . GLN A 1 83 ? -9.979 -6.986 7.739 1.00 75.75 83 GLN A CA 1
ATOM 651 C C . GLN A 1 83 ? -9.543 -5.518 7.774 1.00 75.75 83 GLN A C 1
ATOM 653 O O . GLN A 1 83 ? -9.471 -4.921 8.843 1.00 75.75 83 GLN A O 1
ATOM 658 N N . ARG A 1 84 ? -9.302 -4.916 6.607 1.00 74.19 84 ARG A N 1
ATOM 659 C CA . ARG A 1 84 ? -8.896 -3.512 6.508 1.00 74.19 84 ARG A CA 1
ATOM 660 C C . ARG A 1 84 ? -10.069 -2.545 6.668 1.00 74.19 84 ARG A C 1
ATOM 662 O O . ARG A 1 84 ? -9.917 -1.529 7.343 1.00 74.19 84 ARG A O 1
ATOM 669 N N . SER A 1 85 ? -11.228 -2.834 6.069 1.00 73.50 85 SER A N 1
ATOM 670 C CA . SER A 1 85 ? -12.401 -1.952 6.153 1.00 73.50 85 SER A CA 1
ATOM 671 C C . SER A 1 85 ? -12.867 -1.759 7.595 1.00 73.50 85 SER A C 1
ATOM 673 O O . SER A 1 85 ? -13.273 -0.660 7.948 1.00 73.50 85 SER A O 1
ATOM 675 N N . LEU A 1 86 ? -12.741 -2.786 8.442 1.00 64.19 86 LEU A N 1
ATOM 676 C CA . LEU A 1 86 ? -13.019 -2.690 9.877 1.00 64.19 86 LEU A CA 1
ATOM 677 C C . LEU A 1 86 ? -12.072 -1.718 10.595 1.00 64.19 86 LEU A C 1
ATOM 679 O O . LEU A 1 86 ? -12.522 -0.926 11.418 1.00 64.19 86 LEU A O 1
ATOM 683 N N . ILE A 1 87 ? -10.777 -1.743 10.265 1.00 68.81 87 ILE A N 1
ATOM 684 C CA . ILE A 1 87 ? -9.787 -0.832 10.859 1.00 68.81 87 ILE A CA 1
ATOM 685 C C . ILE A 1 87 ? -10.076 0.605 10.418 1.00 68.81 87 ILE A C 1
ATOM 687 O O . ILE A 1 87 ? -10.116 1.506 11.251 1.00 68.81 87 ILE A O 1
ATOM 691 N N . LEU A 1 88 ? -10.341 0.816 9.125 1.00 72.25 88 LEU A N 1
ATOM 692 C CA . LEU A 1 88 ? -10.677 2.142 8.611 1.00 72.25 88 LEU A CA 1
ATOM 693 C C . LEU A 1 88 ? -11.992 2.666 9.202 1.00 72.25 88 LEU A C 1
ATOM 695 O O . LEU A 1 88 ? -12.052 3.815 9.622 1.00 72.25 88 LEU A O 1
ATOM 699 N N . ALA A 1 89 ? -13.026 1.826 9.280 1.00 70.88 89 ALA A N 1
ATOM 700 C CA . ALA A 1 89 ? -14.298 2.187 9.894 1.00 70.88 89 ALA A CA 1
ATOM 701 C C . ALA A 1 89 ? -14.118 2.562 11.368 1.00 70.88 89 ALA A C 1
ATOM 703 O O . ALA A 1 89 ? -14.680 3.557 11.796 1.00 70.88 89 ALA A O 1
ATOM 704 N N . LYS A 1 90 ? -13.281 1.840 12.124 1.00 68.69 90 LYS A N 1
ATOM 705 C CA . LYS A 1 90 ? -12.970 2.192 13.516 1.00 68.69 90 LYS A CA 1
ATOM 706 C C . LYS A 1 90 ? -12.332 3.580 13.633 1.00 68.69 90 LYS A C 1
ATOM 708 O O . LYS A 1 90 ? -12.751 4.358 14.479 1.00 68.69 90 LYS A O 1
ATOM 713 N N . ILE A 1 91 ? -11.387 3.912 12.751 1.00 69.06 91 ILE A N 1
ATOM 714 C CA . ILE A 1 91 ? -10.763 5.247 12.706 1.00 69.06 91 ILE A CA 1
ATOM 715 C C . ILE A 1 91 ? -11.796 6.327 12.349 1.00 69.06 91 ILE A C 1
ATOM 717 O O . ILE A 1 91 ? -11.781 7.411 12.921 1.00 69.06 91 ILE A O 1
ATOM 721 N N . LEU A 1 92 ? -12.700 6.044 11.406 1.00 68.56 92 LEU A N 1
ATOM 722 C CA . LEU A 1 92 ? -13.730 6.994 10.973 1.00 68.56 92 LEU A CA 1
ATOM 723 C C . LEU A 1 92 ? -14.889 7.131 11.969 1.00 68.56 92 LEU A C 1
ATOM 725 O O . LEU A 1 92 ? -15.529 8.176 11.992 1.00 68.56 92 LEU A O 1
ATOM 729 N N . SER A 1 93 ? -15.184 6.107 12.767 1.00 64.31 93 SER A N 1
ATOM 730 C CA . SER A 1 93 ? -16.187 6.174 13.834 1.00 64.31 93 SER A CA 1
ATOM 731 C C . SER A 1 93 ? -15.693 6.981 15.035 1.00 64.31 93 SER A C 1
ATOM 733 O O . SER A 1 93 ? -16.508 7.580 15.725 1.00 64.31 93 SER A O 1
ATOM 735 N N . ASP A 1 94 ? -14.375 7.117 15.207 1.00 63.25 94 ASP A N 1
ATOM 736 C CA . ASP A 1 94 ? -13.748 8.077 16.128 1.00 63.25 94 ASP A CA 1
ATOM 737 C C . ASP A 1 94 ? -13.822 9.536 15.606 1.00 63.25 94 ASP A C 1
ATOM 739 O O . ASP A 1 94 ? -13.017 10.383 15.985 1.00 63.25 94 ASP A O 1
ATOM 743 N N . ARG A 1 95 ? -14.791 9.867 14.737 1.00 50.91 95 ARG A N 1
ATOM 744 C CA . ARG A 1 95 ? -14.985 11.195 14.112 1.00 50.91 95 ARG A CA 1
ATOM 745 C C . ARG A 1 95 ? -15.186 12.349 15.097 1.00 50.91 95 ARG A C 1
ATOM 747 O O . ARG A 1 95 ? -14.978 13.494 14.713 1.00 50.91 95 ARG A O 1
ATOM 754 N N . GLU A 1 96 ? -15.558 12.060 16.341 1.00 51.41 96 GLU A N 1
ATOM 755 C CA . GLU A 1 96 ? -15.649 13.055 17.420 1.00 51.41 96 GLU A CA 1
ATOM 756 C C . GLU A 1 96 ? -14.300 13.324 18.105 1.00 51.41 96 GLU A C 1
ATOM 758 O O . GLU A 1 96 ? -14.212 14.135 19.023 1.00 51.41 96 GLU A O 1
ATOM 763 N N . ASN A 1 97 ? -13.226 12.660 17.671 1.00 49.31 97 ASN A N 1
ATOM 764 C CA . ASN A 1 97 ? -11.894 12.848 18.217 1.00 49.31 97 ASN A CA 1
ATOM 765 C C . ASN A 1 97 ? -11.131 13.906 17.392 1.00 49.31 97 ASN A C 1
ATOM 767 O O . ASN A 1 97 ? -10.677 13.611 16.280 1.00 49.31 97 ASN A O 1
ATOM 771 N N . PRO A 1 98 ? -10.922 15.128 17.923 1.00 52.69 98 PRO A N 1
ATOM 772 C CA . PRO A 1 98 ? -10.269 16.232 17.209 1.00 52.69 98 PRO A CA 1
ATOM 773 C C . PRO A 1 98 ? -8.804 15.951 16.822 1.00 52.69 98 PRO A C 1
ATOM 775 O O . PRO A 1 98 ? -8.183 16.760 16.139 1.00 52.69 98 PRO A O 1
ATOM 778 N N . ARG A 1 99 ? -8.242 14.802 17.227 1.00 50.94 99 ARG A N 1
ATOM 779 C CA . ARG A 1 99 ? -6.893 14.342 16.861 1.00 50.94 99 ARG A CA 1
ATOM 780 C C . ARG A 1 99 ? -6.800 13.745 15.452 1.00 50.94 99 ARG A C 1
ATOM 782 O O . ARG A 1 99 ? -5.690 13.550 14.970 1.00 50.94 99 ARG A O 1
ATOM 789 N N . TYR A 1 100 ? -7.926 13.454 14.796 1.00 53.59 100 TYR A N 1
ATOM 790 C CA . TYR A 1 100 ? -7.969 12.923 13.428 1.00 53.59 100 TYR A CA 1
ATOM 791 C C . TYR A 1 100 ? -8.440 13.989 12.419 1.00 53.59 100 TYR A C 1
ATOM 793 O O . TYR A 1 100 ? -9.364 13.753 11.639 1.00 53.59 100 TYR A O 1
ATOM 801 N N . SER A 1 101 ? -7.821 15.175 12.403 1.00 54.00 101 SER A N 1
ATOM 802 C CA . SER A 1 101 ? -8.007 16.132 11.306 1.00 54.00 101 SER A CA 1
ATOM 803 C C . SER A 1 101 ? -7.176 15.694 10.096 1.00 54.00 101 SER A C 1
ATOM 805 O O . SER A 1 101 ? -5.993 15.992 9.964 1.00 54.00 101 SER A O 1
ATOM 807 N N . VAL A 1 102 ? -7.792 14.950 9.178 1.00 55.69 102 VAL A N 1
ATOM 808 C CA . VAL A 1 102 ? -7.182 14.699 7.866 1.00 55.69 102 VAL A CA 1
ATOM 809 C C . VAL A 1 102 ? -7.218 15.990 7.054 1.00 55.69 102 VAL A C 1
ATOM 811 O O . VAL A 1 102 ? -8.266 16.397 6.551 1.00 55.69 102 VAL A O 1
ATOM 814 N N . SER A 1 103 ? -6.063 16.645 6.937 1.00 52.69 103 SER A N 1
ATOM 815 C CA . SER A 1 103 ? -5.856 17.672 5.921 1.00 52.69 103 SER A CA 1
ATOM 816 C C . SER A 1 103 ? -5.799 16.969 4.568 1.00 52.69 103 SER A C 1
ATOM 818 O O . SER A 1 103 ? -4.829 16.287 4.241 1.00 52.69 103 SER A O 1
ATOM 820 N N . PHE A 1 104 ? -6.887 17.054 3.808 1.00 53.84 104 PHE A N 1
ATOM 821 C CA . PHE A 1 104 ? -6.892 16.584 2.430 1.00 53.84 104 PHE A CA 1
ATOM 822 C C . PHE A 1 104 ? -5.992 17.498 1.601 1.00 53.84 104 PHE A C 1
ATOM 824 O O . PHE A 1 104 ? -6.077 18.721 1.713 1.00 53.84 104 PHE A O 1
ATOM 831 N N . SER A 1 105 ? -5.159 16.912 0.738 1.00 54.75 105 SER A N 1
ATOM 832 C CA . SER A 1 105 ? -4.386 17.687 -0.236 1.00 54.75 105 SER A CA 1
ATOM 833 C C . SER A 1 105 ? -5.304 18.648 -1.021 1.00 54.75 105 SER A C 1
ATOM 835 O O . SER A 1 105 ? -6.439 18.271 -1.344 1.00 54.75 105 SER A O 1
ATOM 837 N N . PRO A 1 106 ? -4.830 19.855 -1.401 1.00 53.41 106 PRO A N 1
ATOM 838 C CA . PRO A 1 106 ? -5.573 20.787 -2.256 1.00 53.41 106 PRO A CA 1
ATOM 839 C C . PRO A 1 106 ? -6.115 20.147 -3.543 1.00 53.41 106 PRO A C 1
ATOM 841 O O . PRO A 1 106 ? -7.166 20.545 -4.042 1.00 53.41 106 PRO A O 1
ATOM 844 N N . PHE A 1 107 ? -5.433 19.118 -4.057 1.00 52.22 107 PHE A N 1
ATOM 845 C CA . PHE A 1 107 ? -5.889 18.339 -5.209 1.00 52.22 107 PHE A CA 1
ATOM 846 C C . PHE A 1 107 ? -7.235 17.637 -4.950 1.00 52.22 107 PHE A C 1
ATOM 848 O O . PHE A 1 107 ? -8.119 17.642 -5.804 1.00 52.22 107 PHE A O 1
ATOM 855 N N . LEU A 1 108 ? -7.432 17.091 -3.749 1.00 51.25 108 LEU A N 1
ATOM 856 C CA . LEU A 1 108 ? -8.642 16.349 -3.380 1.00 51.25 108 LEU A CA 1
ATOM 857 C C . LEU A 1 108 ? -9.784 17.250 -2.960 1.00 51.25 108 LEU A C 1
ATOM 859 O O . LEU A 1 108 ? -10.929 16.960 -3.288 1.00 51.25 108 LEU A O 1
ATOM 863 N N . LEU A 1 109 ? -9.476 18.374 -2.313 1.00 55.38 109 LEU A N 1
ATOM 864 C CA . LEU A 1 109 ? -10.459 19.429 -2.068 1.00 55.38 109 LEU A CA 1
ATOM 865 C C . LEU A 1 109 ? -11.141 19.884 -3.369 1.00 55.38 109 LEU A C 1
ATOM 867 O O . LEU A 1 109 ? -12.315 20.236 -3.347 1.00 55.38 109 LEU A O 1
ATOM 871 N N . ARG A 1 110 ? -10.434 19.813 -4.504 1.00 48.31 110 ARG A N 1
ATOM 872 C CA . ARG A 1 110 ? -10.966 20.138 -5.833 1.00 48.31 110 ARG A CA 1
ATOM 873 C C . ARG A 1 110 ? -11.697 18.975 -6.524 1.00 48.31 110 ARG A C 1
ATOM 875 O O . ARG A 1 110 ? -12.528 19.231 -7.389 1.00 48.31 110 ARG A O 1
ATOM 882 N N . ALA A 1 111 ? -11.390 17.726 -6.169 1.00 43.41 111 ALA A N 1
ATOM 883 C CA . ALA A 1 111 ? -11.970 16.522 -6.776 1.00 43.41 111 ALA A CA 1
ATOM 884 C C . ALA A 1 111 ? -13.220 15.995 -6.043 1.00 43.41 111 ALA A C 1
ATOM 886 O O . 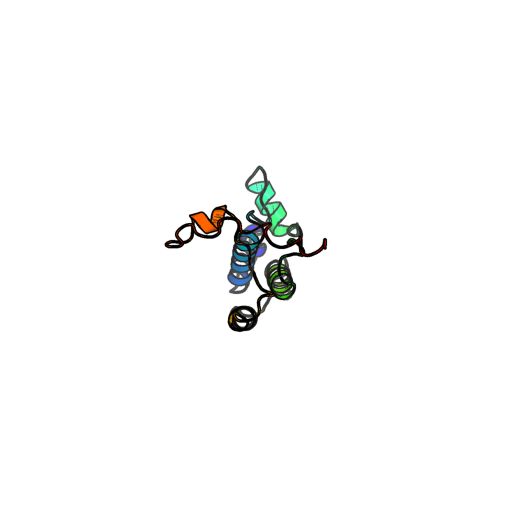ALA A 1 111 ? -13.967 15.195 -6.604 1.00 43.41 111 ALA A O 1
ATOM 887 N N . LEU A 1 112 ? -13.461 16.429 -4.801 1.00 42.25 112 LEU A N 1
ATOM 888 C CA . LEU A 1 112 ? -14.664 16.081 -4.047 1.00 42.25 112 LEU A CA 1
ATOM 889 C C . LEU A 1 112 ? -15.849 16.957 -4.497 1.00 42.25 112 LEU A C 1
ATOM 891 O O . LE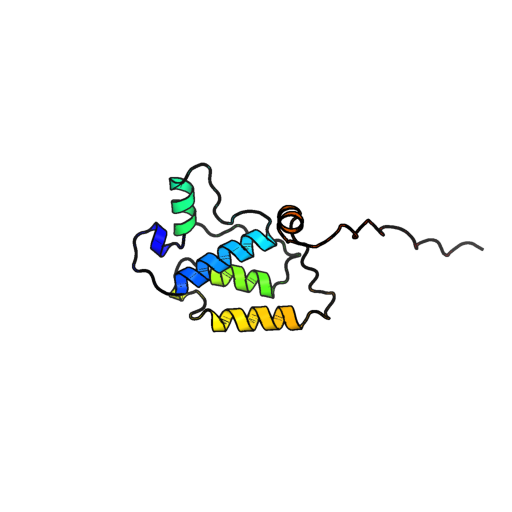U A 1 112 ? -15.790 18.180 -4.343 1.00 42.25 112 LEU A O 1
ATOM 895 N N . PRO A 1 113 ? -16.947 16.378 -5.017 1.00 35.94 113 PRO A N 1
ATOM 896 C CA . PRO A 1 113 ? -18.136 17.156 -5.329 1.00 35.94 113 PRO A CA 1
ATOM 897 C C . PRO A 1 113 ? -18.763 17.681 -4.028 1.00 35.94 113 PRO A C 1
ATOM 899 O O . PRO A 1 113 ? -19.190 16.903 -3.177 1.00 35.94 113 PRO A O 1
ATOM 902 N N . GLY A 1 114 ? -18.828 19.008 -3.882 1.00 49.78 114 GLY A N 1
ATOM 903 C CA . GLY A 1 114 ? -19.666 19.667 -2.874 1.00 49.78 114 GLY A CA 1
ATOM 904 C C . GLY A 1 114 ? -19.012 20.031 -1.537 1.00 49.78 114 GLY A C 1
ATOM 905 O O . GLY A 1 114 ? -19.623 19.816 -0.493 1.00 49.78 114 GLY A O 1
ATOM 906 N N . ARG A 1 115 ? -17.827 20.656 -1.524 1.00 43.66 115 ARG A N 1
ATOM 907 C CA . ARG A 1 115 ? -17.389 21.424 -0.343 1.00 43.66 115 ARG A CA 1
ATOM 908 C C . ARG A 1 115 ? -17.003 22.846 -0.733 1.00 43.66 115 ARG A C 1
ATOM 910 O O . ARG A 1 115 ? -15.871 23.120 -1.117 1.00 43.66 115 ARG A O 1
ATOM 917 N N . SER A 1 116 ? -17.990 23.736 -0.656 1.00 39.47 116 SER A N 1
ATOM 918 C CA . SER A 1 116 ? -17.778 25.176 -0.713 1.00 39.47 116 SER A CA 1
ATOM 919 C C . SER A 1 116 ? -16.758 25.607 0.342 1.00 39.47 116 SER A C 1
ATOM 921 O O . SER A 1 116 ? -16.697 25.090 1.458 1.00 39.47 116 SER A O 1
ATOM 923 N N . SER A 1 117 ? -15.938 26.548 -0.089 1.00 42.88 117 SER A N 1
ATOM 924 C CA . SER A 1 117 ? -14.818 27.197 0.567 1.00 42.88 117 SER A CA 1
ATOM 925 C C . SER A 1 117 ? -15.207 27.977 1.826 1.00 42.88 117 SER A C 1
ATOM 927 O O . SER A 1 117 ? -15.530 29.150 1.721 1.00 42.88 117 SER A O 1
ATOM 929 N N . GLU A 1 118 ? -15.094 27.383 3.012 1.00 41.53 118 GLU A N 1
ATOM 930 C CA . GLU A 1 118 ? -15.023 28.141 4.273 1.00 41.53 118 GLU A CA 1
ATOM 931 C C . GLU A 1 118 ? -14.115 27.429 5.284 1.00 41.53 118 GLU A C 1
ATOM 933 O O . GLU A 1 118 ? -14.559 26.838 6.261 1.00 41.53 118 GLU A O 1
ATOM 938 N N . ILE A 1 119 ? -12.804 27.479 5.048 1.00 40.78 119 ILE A N 1
ATOM 939 C CA . ILE A 1 119 ? -11.825 27.474 6.143 1.00 40.78 119 ILE A CA 1
ATOM 940 C C . ILE A 1 119 ? -10.829 28.585 5.821 1.00 40.78 119 ILE A C 1
ATOM 942 O O . ILE A 1 119 ? -9.703 28.351 5.388 1.00 40.78 119 ILE A O 1
ATOM 946 N N . GLN A 1 120 ? -11.298 29.824 5.958 1.00 36.59 120 GLN A N 1
ATOM 947 C CA . GLN A 1 120 ? -10.435 30.992 5.980 1.00 36.59 120 GLN A CA 1
ATOM 948 C C . GLN A 1 120 ? -10.013 31.220 7.431 1.00 36.59 120 GLN A C 1
ATOM 950 O O . GLN A 1 120 ? -10.805 31.607 8.285 1.00 36.59 120 GLN A O 1
ATOM 955 N N . THR A 1 121 ? -8.758 30.877 7.698 1.00 40.59 121 THR A N 1
ATOM 956 C CA . THR A 1 121 ? -7.837 31.660 8.525 1.00 40.59 121 THR A CA 1
ATOM 957 C C . THR A 1 121 ? -8.460 32.366 9.739 1.00 40.59 121 THR A C 1
ATOM 959 O O . THR A 1 121 ? -8.740 33.559 9.705 1.00 40.59 121 THR A O 1
ATOM 962 N N . LYS A 1 122 ? -8.572 31.661 10.868 1.00 35.75 122 LYS A N 1
ATOM 963 C CA . LYS A 1 122 ? -8.493 32.301 12.191 1.00 35.75 122 LYS A CA 1
ATOM 964 C C . LYS A 1 122 ? -7.223 31.842 12.895 1.00 35.75 122 LYS A C 1
ATOM 966 O O . LYS A 1 122 ? -7.248 31.089 13.859 1.00 35.75 122 LYS A O 1
ATOM 971 N N . ALA A 1 123 ? -6.100 32.298 12.346 1.00 39.81 123 ALA A N 1
ATOM 972 C CA . ALA A 1 123 ? -4.871 32.479 13.098 1.00 39.81 123 ALA A CA 1
ATOM 973 C C . ALA A 1 123 ? -4.895 33.890 13.711 1.00 39.81 123 ALA A C 1
ATOM 975 O O . ALA A 1 123 ? -5.298 34.843 13.049 1.00 39.81 123 ALA A O 1
ATOM 976 N N . CYS A 1 124 ? -4.423 34.001 14.952 1.00 37.28 124 CYS A N 1
ATOM 977 C CA . CYS A 1 124 ? -4.078 35.247 15.644 1.00 37.28 124 CYS A CA 1
ATOM 978 C C . CYS A 1 124 ? -5.215 36.220 15.990 1.00 37.28 124 CYS A C 1
ATOM 980 O O . CYS A 1 124 ? -5.224 37.356 15.531 1.00 37.28 124 CYS A O 1
ATOM 982 N N . HIS A 1 125 ? -6.060 35.862 16.956 1.00 42.34 125 HIS A N 1
ATOM 983 C CA . HIS A 1 125 ? -6.472 36.841 17.966 1.00 42.34 125 HIS A CA 1
ATOM 984 C C . HIS A 1 125 ? -6.821 36.127 19.264 1.00 42.34 125 HIS A C 1
ATOM 986 O O . HIS A 1 125 ? -7.897 35.563 19.380 1.00 42.34 125 HIS A O 1
ATOM 992 N N . GLU A 1 126 ? -5.857 36.110 20.187 1.00 42.56 126 GLU A N 1
ATOM 993 C CA . GLU A 1 126 ? -6.054 36.315 21.629 1.00 42.56 126 GLU A CA 1
ATOM 994 C C . GLU A 1 126 ? -4.712 36.104 22.341 1.00 42.56 126 GLU A C 1
ATOM 996 O O . GLU A 1 126 ? -4.424 35.045 22.889 1.00 42.56 126 GLU A O 1
ATOM 1001 N N . ASN A 1 127 ? -3.852 37.128 22.314 1.00 40.84 127 ASN A N 1
ATOM 1002 C CA . ASN A 1 127 ? -2.829 37.260 23.346 1.00 40.84 127 ASN A CA 1
ATOM 1003 C C . ASN A 1 127 ? -2.460 38.729 23.586 1.00 40.84 127 ASN A C 1
ATOM 1005 O O . ASN A 1 127 ? -1.492 39.233 23.024 1.00 40.84 127 ASN A O 1
ATOM 1009 N N . SER A 1 128 ? -3.250 39.402 24.425 1.00 42.69 128 SER A N 1
ATOM 1010 C CA . SER A 1 128 ? -2.817 40.586 25.186 1.00 42.69 128 SER A CA 1
ATOM 1011 C C . SER A 1 128 ? -3.866 40.976 26.236 1.00 42.69 128 SER A C 1
ATOM 1013 O O . SER A 1 128 ? -4.515 42.016 26.174 1.00 42.69 128 SER A O 1
ATOM 1015 N N . ARG A 1 129 ? -4.010 40.127 27.261 1.00 47.41 129 ARG A N 1
ATOM 1016 C CA . ARG A 1 129 ? -4.349 40.585 28.618 1.00 47.41 129 ARG A CA 1
ATOM 1017 C C . ARG A 1 129 ? -3.044 40.709 29.403 1.00 47.41 129 ARG A C 1
ATOM 1019 O O . ARG A 1 129 ? -2.524 39.689 29.834 1.00 47.41 129 ARG A O 1
ATOM 1026 N N . SER A 1 130 ? -2.530 41.924 29.582 1.00 38.91 130 SER A N 1
ATOM 1027 C CA . SER A 1 130 ? -1.724 42.341 30.745 1.00 38.91 130 SER A CA 1
ATOM 1028 C C . SER A 1 130 ? -1.319 43.810 30.588 1.00 38.91 130 SER A C 1
ATOM 1030 O O . SER A 1 130 ? -0.808 44.182 29.537 1.00 38.91 130 SER A O 1
ATOM 1032 N N . GLY A 1 131 ? -1.534 44.622 31.625 1.00 42.03 131 GLY A N 1
ATOM 1033 C CA . GLY A 1 131 ? -1.051 46.005 31.702 1.00 42.03 131 GLY A CA 1
ATOM 1034 C C . GLY A 1 131 ? -2.070 46.965 32.308 1.00 42.03 131 GLY A C 1
ATOM 1035 O O . GLY A 1 131 ? -2.682 47.742 31.583 1.00 42.03 131 GLY A O 1
ATOM 1036 N N . ARG A 1 132 ? -2.274 46.860 33.626 1.00 45.44 132 ARG A N 1
ATOM 1037 C CA . ARG A 1 132 ? -2.659 48.011 34.454 1.00 45.44 132 ARG A CA 1
ATOM 1038 C C . ARG A 1 132 ? -1.453 48.924 34.617 1.00 45.44 132 ARG A C 1
ATOM 1040 O O . ARG A 1 132 ? -0.335 48.363 34.641 1.00 45.44 132 ARG A O 1
#

Sequence (132 aa):
MSPEQAGGAPVDARTDIFSFGVVLYELLAGRRPFAAHSTTEELHRIIHSSPEPLNEEVPLPLRTIVEKALRKDPAERYQTMRQRSLILAKILSDRENPRYSVSFSPFLLRALPGRSSEIQTKACHENSRSGR

pLDDT: mean 77.34, std 21.39, range [35.75, 97.12]

Radius of gyration: 19.08 Å; chains: 1; bounding box: 31×63×52 Å

Foldseek 3Di:
DALCVLVVHDDDPLSVLLVVLQVLCCQQAVDGQQDDPDPVSSSVCNNPNGGDQGDPLQDPLSSVSSRQSSDNDSVSHPPDPVVSVVSVVVVVVVVVPPSHPRPTDPVVVVVDPDDDDPPPDPDDDDDDDDDD

Secondary structure (DSSP, 8-state):
--HHHHTTPPP-THHHHHHHHHHHHHHHHSS-TT--SSHHHHHHHHHH-PPPPPPTTS-HHHHHHHHHHT-SSGGGS-SSHHHHHHHHHHHHHTTT-TT------HHHHHHSTT------------------